Protein AF-A0A495Y9I9-F1 (afdb_monomer_lite)

Radius of gyration: 36.62 Å; chains: 1; bounding box: 73×29×106 Å

Secondary structure (DSSP, 8-state):
--EEEE-TTT-BEEEEEPPPEETTEEEEE---TTEESSPPPPPPTTEEEEEETTEEEEEE--BT-EEEETTT--EEEB--SS--TGGGTEESSPPSSTT-EEETTEEE--HHHHHHHHHHHHHHHHHHHHHHHHHHHTTHHHHHHTT-S-HHHHHHHHHHHHHHHHHH--

pLDDT: mean 95.52, std 3.39, range [60.59, 98.31]

Sequence (170 aa):
MLIHHYDRTTGAYLSSSQPDVDPRNAERWLIPAGATLDAPPARTPTTWPFYRDGVWCLLPDYRGLLCYRTDTGEAVEIATVGLTPEELGLTVEAPPSPRHAWLDGAWRIPPAVLARERRDAAMVEFEQRMARARRTNAGKADAYAAGLLDDAGVYAFKAWSAYQMALVAT

Foldseek 3Di:
DKKWFADPPWQFTDDIDRFDADPVDNVDGDADPRIDPDDADDDDPQWTWGQDPNDIDIAGHQAPQWKAQQAQLDTDGDPDIRDDLVNVNIGSDHQPDNQWHNDPNDTDRDPVSVVVVVVVVLVVVLCVLLVVLCVLLPPVPVCLVVVNDDPVSVVSNVVSVVVNVVSVVD

Structure (mmCIF, N/CA/C/O backbone):
data_AF-A0A495Y9I9-F1
#
_entry.id   AF-A0A495Y9I9-F1
#
loop_
_atom_site.group_PDB
_atom_site.id
_atom_site.type_symbol
_atom_site.label_atom_id
_atom_site.label_alt_id
_atom_site.label_comp_id
_atom_site.label_asym_id
_atom_site.label_entity_id
_atom_site.label_seq_id
_atom_site.pdbx_PDB_ins_code
_atom_site.Cartn_x
_atom_site.Cartn_y
_atom_site.Cartn_z
_atom_site.occupancy
_atom_site.B_iso_or_equiv
_atom_site.auth_seq_id
_atom_site.auth_comp_id
_atom_site.auth_asym_id
_atom_site.auth_atom_id
_atom_site.pdbx_PDB_model_num
ATOM 1 N N . MET A 1 1 ? -13.943 -0.960 43.674 1.00 88.88 1 MET A N 1
ATOM 2 C CA . MET A 1 1 ? -14.932 -1.410 42.673 1.00 88.88 1 MET A CA 1
ATOM 3 C C . MET A 1 1 ? -15.036 -0.343 41.601 1.00 88.88 1 MET A C 1
ATOM 5 O O . MET A 1 1 ? -15.028 0.829 41.961 1.00 88.88 1 MET A O 1
ATOM 9 N N . LEU A 1 2 ? -15.084 -0.733 40.329 1.00 96.38 2 LEU A N 1
ATOM 10 C CA . LEU A 1 2 ? -15.321 0.173 39.205 1.00 96.38 2 LEU A CA 1
ATOM 11 C C . LEU A 1 2 ? -16.636 -0.207 38.527 1.00 96.38 2 LEU A C 1
ATOM 13 O O . LEU A 1 2 ? -17.051 -1.361 38.592 1.00 96.38 2 LEU A O 1
ATOM 17 N N . ILE A 1 3 ? -17.262 0.775 37.892 1.00 97.88 3 ILE A N 1
ATOM 18 C CA . ILE A 1 3 ? -18.286 0.569 36.874 1.00 97.88 3 ILE A CA 1
ATOM 19 C C . ILE A 1 3 ? -17.703 0.957 35.519 1.00 97.88 3 ILE A C 1
ATOM 21 O O . ILE A 1 3 ? -16.889 1.879 35.409 1.00 97.88 3 ILE A O 1
ATOM 25 N N . HIS A 1 4 ? -18.118 0.237 34.490 1.00 98.31 4 HIS A N 1
ATOM 26 C CA . HIS A 1 4 ? -17.620 0.368 33.133 1.00 98.31 4 HIS A CA 1
ATOM 27 C C . HIS A 1 4 ? -18.748 0.876 32.252 1.00 98.31 4 HIS A C 1
ATOM 29 O O . HIS A 1 4 ? -19.744 0.182 32.045 1.00 98.31 4 HIS A O 1
ATOM 35 N N . HIS A 1 5 ? -18.597 2.105 31.774 1.00 98.31 5 HIS A N 1
ATOM 36 C CA . HIS A 1 5 ? -19.592 2.800 30.972 1.00 98.31 5 HIS A CA 1
ATOM 37 C C . HIS A 1 5 ? -19.473 2.388 29.515 1.00 98.31 5 HIS A C 1
ATOM 39 O O . HIS A 1 5 ? -18.372 2.299 28.964 1.00 98.31 5 HIS A O 1
ATOM 45 N N . TYR A 1 6 ? -20.619 2.196 28.882 1.00 98.25 6 TYR A N 1
ATOM 46 C CA . TYR A 1 6 ? -20.739 1.948 27.459 1.00 98.25 6 TYR A CA 1
ATOM 47 C C . TYR A 1 6 ? -21.831 2.823 26.849 1.00 98.25 6 TYR A C 1
ATOM 49 O O . TYR A 1 6 ? -22.803 3.213 27.499 1.00 98.25 6 TYR A O 1
ATOM 57 N N . ASP A 1 7 ? -21.670 3.132 25.570 1.00 97.25 7 ASP A N 1
ATOM 58 C CA . ASP A 1 7 ? -22.699 3.802 24.796 1.00 97.25 7 ASP A CA 1
ATOM 59 C C . ASP A 1 7 ? -23.899 2.865 24.623 1.00 97.25 7 ASP A C 1
ATOM 61 O O . ASP A 1 7 ? -23.771 1.753 24.116 1.00 97.25 7 ASP A O 1
ATOM 65 N N . ARG A 1 8 ? -25.088 3.304 25.041 1.00 95.44 8 ARG A N 1
ATOM 66 C CA . ARG A 1 8 ? -26.289 2.452 25.059 1.00 95.44 8 ARG A CA 1
ATOM 67 C C . ARG A 1 8 ? -26.823 2.099 23.671 1.00 95.44 8 ARG A C 1
ATOM 69 O O . ARG A 1 8 ? -27.635 1.186 23.566 1.00 95.44 8 ARG A O 1
ATOM 76 N N . THR A 1 9 ? -26.416 2.831 22.637 1.00 95.06 9 THR A N 1
ATOM 77 C CA . THR A 1 9 ? -26.892 2.617 21.265 1.00 95.06 9 THR A CA 1
ATOM 78 C C . THR A 1 9 ? -26.002 1.618 20.535 1.00 95.06 9 THR A C 1
ATOM 80 O O . THR A 1 9 ? -26.484 0.731 19.842 1.00 95.06 9 THR A O 1
ATOM 83 N N . THR A 1 10 ? -24.690 1.759 20.692 1.00 94.75 10 THR A N 1
ATOM 84 C CA . THR A 1 10 ? -23.676 0.996 19.955 1.00 94.75 10 THR A CA 1
ATOM 85 C C . THR A 1 10 ? -23.070 -0.142 20.774 1.00 94.75 10 THR A C 1
ATOM 87 O O . THR A 1 10 ? -22.533 -1.093 20.202 1.00 94.75 10 THR A O 1
ATOM 90 N N . GLY A 1 11 ? -23.127 -0.039 22.102 1.00 96.50 11 GLY A N 1
ATOM 91 C CA . GLY A 1 11 ? -22.424 -0.895 23.052 1.00 96.50 11 GLY A CA 1
ATOM 92 C C . GLY A 1 11 ? -20.961 -0.503 23.270 1.00 96.50 11 GLY A C 1
ATOM 93 O O . GLY A 1 11 ? -20.286 -1.156 24.057 1.00 96.50 11 GLY A O 1
ATOM 94 N N . ALA A 1 12 ? -20.427 0.520 22.592 1.00 96.75 12 ALA A N 1
ATOM 95 C CA . ALA A 1 12 ? -19.000 0.843 22.655 1.00 96.75 12 ALA A C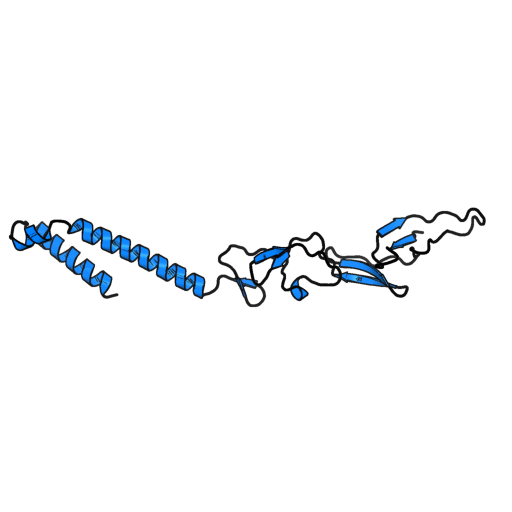A 1
ATOM 96 C C . ALA A 1 12 ? -18.564 1.221 24.076 1.00 96.75 12 ALA A C 1
ATOM 98 O O . ALA A 1 12 ? -19.180 2.087 24.695 1.00 96.75 12 ALA A O 1
ATOM 99 N N . TYR A 1 13 ? -17.475 0.631 24.572 1.00 97.75 13 TYR A N 1
ATOM 100 C CA . TYR A 1 13 ? -16.870 1.061 25.832 1.00 97.75 13 TYR A CA 1
ATOM 101 C C . TYR A 1 13 ? -16.462 2.540 25.765 1.00 97.75 13 TYR A C 1
ATOM 103 O O . TYR A 1 13 ? -15.831 2.967 24.793 1.00 97.75 13 TYR A O 1
ATOM 111 N N . LEU A 1 14 ? -16.794 3.296 26.813 1.00 97.25 14 LEU A N 1
ATOM 112 C CA . LEU A 1 14 ? -16.517 4.726 26.935 1.00 97.25 14 LEU A CA 1
ATOM 113 C C . LEU A 1 14 ? -15.426 4.992 27.973 1.00 97.25 14 LEU A C 1
ATOM 115 O O . LEU A 1 14 ? -14.383 5.564 27.663 1.00 97.25 14 LEU A O 1
ATOM 119 N N . SER A 1 15 ? -15.666 4.587 29.219 1.00 97.19 15 SER A N 1
ATOM 120 C CA . SER A 1 15 ? -14.781 4.884 30.344 1.00 97.19 15 SER A CA 1
ATOM 121 C C . SER A 1 15 ? -15.051 3.964 31.532 1.00 97.19 15 SER A C 1
ATOM 123 O O . SER A 1 15 ? -16.047 3.247 31.581 1.00 97.19 15 SER A O 1
ATOM 125 N N . SER A 1 16 ? -14.149 3.990 32.511 1.00 97.81 16 SER A N 1
ATOM 126 C CA . SER A 1 16 ? -14.344 3.340 33.805 1.00 97.81 16 SER A CA 1
ATOM 127 C C . SER A 1 16 ? -14.293 4.399 34.890 1.00 97.81 16 SER A C 1
ATOM 129 O O . SER A 1 16 ? -13.432 5.278 34.847 1.00 97.81 16 SER A O 1
ATOM 131 N N . SER A 1 17 ? -15.188 4.314 35.867 1.00 97.31 17 SER A N 1
ATOM 132 C CA . SER A 1 17 ? -15.201 5.227 37.008 1.00 97.31 17 SER A CA 1
ATOM 133 C C . SER A 1 17 ? -15.576 4.497 38.289 1.00 97.31 17 SER A C 1
ATOM 135 O O . SER A 1 17 ? -16.085 3.375 38.268 1.00 97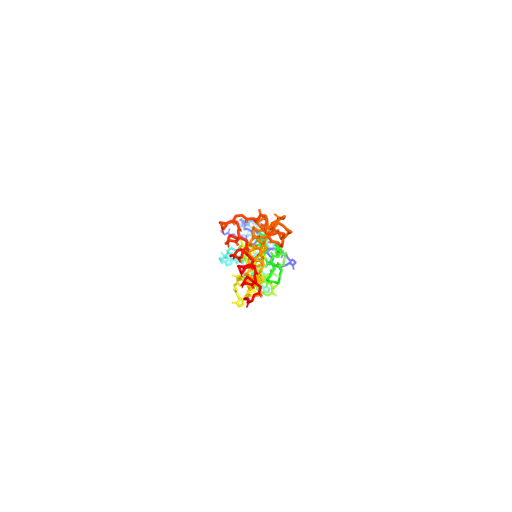.31 17 SER A O 1
ATOM 137 N N . GLN A 1 18 ? -15.325 5.136 39.427 1.00 97.31 18 GLN A N 1
ATOM 138 C CA . GLN A 1 18 ? -15.901 4.682 40.684 1.00 97.31 18 GLN A CA 1
ATOM 139 C C . GLN A 1 18 ? -17.413 4.967 40.664 1.00 97.31 18 GLN A C 1
ATOM 141 O O . GLN A 1 18 ? -17.805 6.022 40.156 1.00 97.31 18 GLN A O 1
ATOM 146 N N . PRO A 1 19 ? -18.268 4.040 41.127 1.00 96.25 19 PRO A N 1
ATOM 147 C CA . PRO A 1 19 ? -19.690 4.320 41.252 1.00 96.25 19 PRO A CA 1
ATOM 148 C C . PRO A 1 19 ? -19.953 5.240 42.442 1.00 96.25 19 PRO A C 1
ATOM 150 O O . PRO A 1 19 ? -19.265 5.163 43.463 1.00 96.25 19 PRO A O 1
ATOM 153 N N . ASP A 1 20 ? -20.992 6.056 42.325 1.00 95.06 20 ASP A N 1
ATOM 154 C CA . ASP A 1 20 ? -21.483 6.859 43.439 1.00 95.06 20 ASP A CA 1
ATOM 155 C C . ASP A 1 20 ? -22.223 5.977 44.454 1.00 95.06 20 ASP A C 1
ATOM 157 O O . ASP A 1 20 ? -22.874 4.987 44.098 1.00 95.06 20 ASP A O 1
ATOM 161 N N . VAL A 1 21 ? -22.135 6.343 45.734 1.00 94.69 21 VAL A N 1
ATOM 162 C CA . VAL A 1 21 ? -22.938 5.724 46.798 1.00 94.69 21 VAL A CA 1
ATOM 163 C C . VAL A 1 21 ? -24.403 6.108 46.600 1.00 94.69 21 VAL A C 1
ATOM 165 O O . VAL A 1 21 ? -24.716 7.245 46.246 1.00 94.69 21 VAL A O 1
ATOM 168 N N . ASP A 1 22 ? -25.321 5.182 46.859 1.00 94.12 22 ASP A N 1
ATOM 169 C CA . ASP A 1 22 ? -26.742 5.497 46.862 1.00 94.12 22 ASP A CA 1
ATOM 170 C C . ASP A 1 22 ? -27.084 6.425 48.046 1.00 94.12 22 ASP A 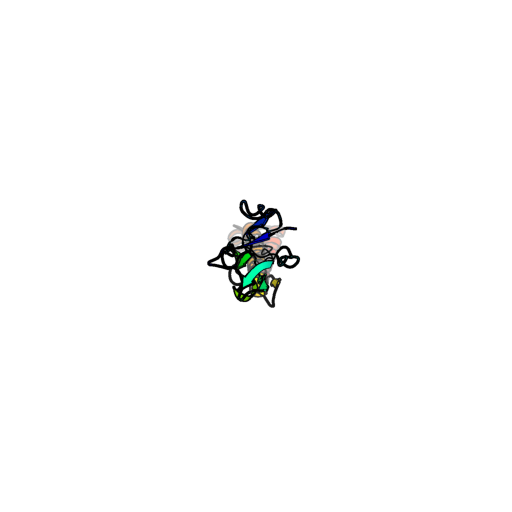C 1
ATOM 172 O O . ASP A 1 22 ? -26.937 6.030 49.207 1.00 94.12 22 ASP A O 1
ATOM 176 N N . PRO A 1 23 ? -27.607 7.641 47.797 1.00 93.81 23 PRO A N 1
ATOM 177 C CA . PRO A 1 23 ? -27.924 8.592 48.861 1.00 93.81 23 PRO A CA 1
ATOM 178 C C . PRO A 1 23 ? -29.013 8.100 49.828 1.00 93.81 23 PRO A C 1
ATOM 180 O O . PRO A 1 23 ? -29.186 8.683 50.895 1.00 93.81 23 PRO A O 1
ATOM 183 N N . ARG A 1 24 ? -29.771 7.053 49.474 1.00 94.94 24 ARG A N 1
ATOM 184 C CA . ARG A 1 24 ? -30.787 6.433 50.341 1.00 94.94 24 ARG A CA 1
ATOM 185 C C . ARG A 1 24 ? -30.297 5.173 51.050 1.00 94.94 24 ARG A C 1
ATOM 187 O O . ARG A 1 24 ? -30.997 4.684 51.934 1.00 94.94 24 ARG A O 1
ATOM 194 N N . ASN A 1 25 ? -29.143 4.631 50.663 1.00 93.62 25 ASN A N 1
ATOM 195 C CA . ASN A 1 25 ? -28.566 3.438 51.269 1.00 93.62 25 ASN A CA 1
ATOM 196 C C . ASN A 1 25 ? -27.039 3.426 51.088 1.00 93.62 25 ASN A C 1
ATOM 198 O O . ASN A 1 25 ? -26.539 3.075 50.023 1.00 93.62 25 ASN A O 1
ATOM 202 N N . ALA A 1 26 ? -26.306 3.740 52.158 1.00 90.38 26 ALA A N 1
ATOM 203 C CA . ALA A 1 26 ? -24.847 3.836 52.133 1.00 90.38 26 ALA A CA 1
ATOM 204 C C . ALA A 1 26 ? -24.118 2.511 51.822 1.00 90.38 26 ALA A C 1
ATOM 206 O O . ALA A 1 26 ? -22.931 2.529 51.510 1.00 90.38 26 ALA A O 1
ATOM 207 N N . GLU A 1 27 ? -24.810 1.370 51.887 1.00 93.12 27 GLU A N 1
ATOM 208 C CA . GLU A 1 27 ? -24.254 0.051 51.561 1.00 93.12 27 GLU A CA 1
ATOM 209 C C . GLU A 1 27 ? -24.444 -0.327 50.081 1.00 93.12 27 GLU A C 1
ATOM 211 O O . GLU A 1 27 ? -23.939 -1.357 49.630 1.00 93.12 27 GLU A O 1
ATOM 216 N N . ARG A 1 28 ? -25.160 0.498 49.300 1.00 92.69 28 ARG A N 1
ATOM 217 C CA . ARG A 1 28 ? -25.443 0.263 47.879 1.00 92.69 28 ARG A CA 1
ATOM 218 C C . ARG A 1 28 ? -24.736 1.282 46.989 1.00 92.69 28 ARG A C 1
ATOM 220 O O . ARG A 1 28 ? -24.593 2.451 47.331 1.00 92.69 28 ARG A O 1
ATOM 227 N N . TRP A 1 29 ? -24.357 0.831 45.797 1.00 94.44 29 TRP A N 1
ATOM 228 C CA . TRP A 1 29 ? -23.728 1.644 44.760 1.00 94.44 29 TRP A CA 1
ATOM 229 C C . TRP A 1 29 ? -24.687 1.862 43.593 1.00 94.44 29 TRP A C 1
ATOM 231 O O . TRP A 1 29 ? -25.429 0.953 43.213 1.00 94.44 29 TRP A O 1
ATOM 241 N N . LEU A 1 30 ? -24.670 3.059 43.016 1.00 95.19 30 LEU A N 1
ATOM 242 C CA . LEU A 1 30 ? -25.463 3.385 41.838 1.00 95.19 30 LEU A CA 1
ATOM 243 C C . LEU A 1 30 ? -24.779 2.845 40.578 1.00 95.19 30 LEU A C 1
ATOM 245 O O . LEU A 1 30 ? -23.613 3.131 40.314 1.00 95.19 30 LEU A O 1
ATOM 249 N N . ILE A 1 31 ? -25.535 2.088 39.782 1.00 95.69 31 ILE A N 1
ATOM 250 C CA . ILE A 1 31 ? -25.103 1.576 38.479 1.00 95.69 31 ILE A CA 1
ATOM 251 C C . ILE A 1 31 ? -26.051 2.158 37.426 1.00 95.69 31 ILE A C 1
ATOM 253 O O . ILE A 1 31 ? -27.220 1.767 37.370 1.00 95.69 31 ILE A O 1
ATOM 257 N N . PRO A 1 32 ? -25.595 3.130 36.620 1.00 94.69 32 PRO A N 1
ATOM 258 C CA . PRO A 1 32 ? -26.392 3.675 35.529 1.00 94.69 32 PRO A CA 1
ATOM 259 C C . PRO A 1 32 ? -26.778 2.605 34.500 1.00 94.69 32 PRO A C 1
ATOM 261 O O . PRO A 1 32 ? -26.053 1.641 34.286 1.00 94.69 32 PRO A O 1
ATOM 264 N N . ALA A 1 33 ? -27.873 2.825 33.767 1.00 92.12 33 ALA A N 1
ATOM 265 C CA . ALA A 1 33 ? -28.361 1.894 32.739 1.00 92.12 33 ALA A CA 1
ATOM 266 C C . ALA A 1 33 ? -27.415 1.694 31.531 1.00 92.12 33 ALA A C 1
ATOM 268 O O . ALA A 1 33 ? -27.690 0.861 30.675 1.00 92.12 33 ALA A O 1
ATOM 269 N N . GLY A 1 34 ? -26.345 2.487 31.424 1.00 96.38 34 GLY A N 1
ATOM 270 C CA . GLY A 1 34 ? -25.273 2.344 30.431 1.00 96.38 34 GLY A CA 1
ATOM 271 C C . GLY A 1 34 ? -23.945 1.947 31.069 1.00 96.38 34 GLY A C 1
ATOM 272 O O . GLY A 1 34 ? -22.895 2.354 30.585 1.00 96.38 34 GLY A O 1
ATOM 273 N N . ALA A 1 35 ? -23.985 1.243 32.199 1.00 97.75 35 ALA A N 1
ATOM 274 C CA . ALA A 1 35 ? -22.799 0.781 32.895 1.00 97.75 35 ALA A CA 1
ATOM 275 C C . ALA A 1 35 ? -22.980 -0.649 33.413 1.00 97.75 35 ALA A C 1
ATOM 277 O O . ALA A 1 35 ? -24.095 -1.093 33.680 1.00 97.75 35 ALA A O 1
ATOM 278 N N . THR A 1 36 ? -21.869 -1.363 33.567 1.00 97.44 36 THR A N 1
ATOM 279 C CA . THR A 1 36 ? -21.822 -2.692 34.191 1.00 97.44 36 THR A CA 1
ATOM 280 C C . THR A 1 36 ? -20.672 -2.776 35.196 1.00 97.44 36 THR A C 1
ATOM 282 O O . THR A 1 36 ? -19.718 -1.999 35.129 1.00 97.44 36 THR A O 1
ATOM 285 N N . LEU A 1 37 ? -20.773 -3.708 36.144 1.00 96.56 37 LEU A N 1
ATOM 286 C CA . LEU A 1 37 ? -19.667 -4.103 37.022 1.00 96.56 37 LEU A CA 1
ATOM 287 C C . LEU A 1 37 ? -18.700 -5.072 36.332 1.00 96.56 37 LEU A C 1
ATOM 289 O O . LEU A 1 37 ? -17.576 -5.242 36.801 1.00 96.56 37 LEU A O 1
ATOM 293 N N . ASP A 1 38 ? -19.124 -5.698 35.233 1.00 96.94 38 ASP A N 1
ATOM 294 C CA . ASP A 1 38 ? -18.276 -6.596 34.460 1.00 96.94 38 ASP A CA 1
ATOM 295 C C . ASP A 1 38 ? -17.137 -5.790 33.841 1.00 96.94 38 ASP A C 1
ATOM 297 O O . ASP A 1 38 ? -17.368 -4.822 33.111 1.00 96.94 38 ASP A O 1
ATOM 301 N N . ALA A 1 39 ? -15.899 -6.183 34.117 1.00 96.88 39 ALA A N 1
ATOM 302 C CA . ALA A 1 39 ? -14.746 -5.528 33.523 1.00 96.88 39 ALA A CA 1
ATOM 303 C C . ALA A 1 39 ? -14.657 -5.851 32.022 1.00 96.88 39 ALA A C 1
ATOM 305 O O . ALA A 1 39 ? -14.815 -7.017 31.643 1.00 96.88 39 ALA A O 1
ATOM 306 N N . PRO A 1 40 ? -14.371 -4.861 31.154 1.00 97.38 40 PRO A N 1
ATOM 307 C CA . PRO A 1 40 ? -14.093 -5.143 29.759 1.00 97.38 40 PRO A CA 1
ATOM 308 C C . PRO A 1 40 ? -12.815 -5.992 29.642 1.00 97.38 40 PRO A C 1
ATOM 310 O O . PRO A 1 40 ? -11.889 -5.840 30.446 1.00 97.38 40 PRO A O 1
ATOM 313 N N . PRO A 1 41 ? -12.725 -6.868 28.630 1.00 96.81 41 PRO A N 1
ATOM 314 C CA . PRO A 1 41 ? -11.528 -7.655 28.374 1.00 96.81 41 PRO A CA 1
ATOM 315 C C . PRO A 1 41 ? -10.337 -6.757 28.017 1.00 96.81 41 PRO A C 1
ATOM 317 O O . PRO A 1 41 ? -10.492 -5.639 27.515 1.00 96.81 41 PRO A O 1
ATOM 320 N N . ALA A 1 42 ? -9.126 -7.273 28.232 1.00 95.88 42 ALA A N 1
ATOM 321 C CA . ALA A 1 42 ? -7.909 -6.608 27.787 1.00 95.88 42 ALA A CA 1
ATOM 322 C C . ALA A 1 42 ? -7.914 -6.463 26.256 1.00 95.88 42 ALA A C 1
ATOM 324 O O . ALA A 1 42 ? -8.105 -7.440 25.535 1.00 95.88 42 ALA A O 1
ATOM 325 N N . ARG A 1 43 ? -7.697 -5.240 25.765 1.00 94.88 43 ARG A N 1
ATOM 326 C CA . ARG A 1 43 ? -7.682 -4.928 24.331 1.00 94.88 43 ARG A CA 1
ATOM 327 C C . ARG A 1 43 ? -6.265 -4.926 23.763 1.00 94.88 43 ARG A C 1
ATOM 329 O O . ARG A 1 43 ? -5.304 -4.603 24.459 1.00 94.88 43 ARG A O 1
ATOM 336 N N . THR A 1 44 ? -6.167 -5.192 22.470 1.00 94.56 44 THR A N 1
ATOM 337 C CA . THR A 1 44 ? -4.997 -4.886 21.635 1.00 94.56 44 THR A CA 1
ATOM 338 C C . THR A 1 44 ? -5.191 -3.538 20.917 1.00 94.56 44 THR A C 1
ATOM 340 O O . THR A 1 44 ? -6.311 -3.017 20.924 1.00 94.56 44 THR A O 1
ATOM 343 N N . PRO A 1 45 ? -4.149 -2.959 20.286 1.00 93.38 45 PRO A N 1
ATOM 344 C CA . PRO A 1 45 ? -4.260 -1.686 19.566 1.00 93.38 45 PRO A CA 1
ATOM 345 C C . PRO A 1 45 ? -5.300 -1.659 18.438 1.00 93.38 45 PRO A C 1
ATOM 347 O O . PRO A 1 45 ? -5.781 -0.584 18.107 1.00 93.38 45 PRO A O 1
ATOM 350 N N . THR A 1 46 ? -5.648 -2.815 17.867 1.00 95.69 46 THR A N 1
ATOM 351 C CA . THR A 1 46 ? -6.577 -2.947 16.732 1.00 95.69 46 THR A CA 1
ATOM 352 C C . THR A 1 46 ? -7.915 -3.567 17.137 1.00 95.69 46 THR A C 1
ATOM 354 O O . THR A 1 46 ? -8.608 -4.183 16.326 1.00 95.69 46 THR A O 1
ATOM 357 N N . THR A 1 47 ? -8.272 -3.467 18.419 1.00 97.00 47 THR A N 1
ATOM 358 C CA . THR A 1 47 ? -9.529 -4.001 18.955 1.00 97.00 47 THR A CA 1
ATOM 359 C C . THR A 1 47 ? -10.156 -3.038 19.946 1.00 97.00 47 THR A C 1
ATOM 361 O O . THR A 1 47 ? -9.446 -2.377 20.709 1.00 97.00 47 THR A O 1
ATOM 364 N N . TRP A 1 48 ? -11.484 -3.032 20.012 1.00 97.25 48 TRP A N 1
ATOM 365 C CA . TRP A 1 48 ? -12.219 -2.242 20.994 1.00 97.25 48 TRP A CA 1
ATOM 366 C C . TRP A 1 48 ? -13.335 -3.049 21.670 1.00 97.25 48 TRP A C 1
ATOM 368 O O . TRP A 1 48 ? -13.964 -3.876 21.004 1.00 97.25 48 TRP A O 1
ATOM 378 N N . PRO A 1 49 ? -13.593 -2.851 22.980 1.00 97.88 49 PRO A N 1
ATOM 379 C CA . PRO A 1 49 ? -14.664 -3.556 23.679 1.00 97.88 49 PRO A CA 1
ATOM 380 C C . PRO A 1 49 ? -16.052 -2.986 23.368 1.00 97.88 49 PRO A C 1
ATOM 382 O O . PRO A 1 49 ? -16.258 -1.769 23.364 1.00 97.88 49 PRO A O 1
ATOM 385 N N . PHE A 1 50 ? -17.017 -3.885 23.193 1.00 97.56 50 PHE A N 1
ATOM 386 C CA . PHE A 1 50 ? -18.439 -3.597 23.028 1.00 97.56 50 PHE A CA 1
ATOM 387 C C . PHE A 1 50 ? -19.261 -4.448 23.991 1.00 97.56 50 PHE A C 1
ATOM 389 O O . PHE A 1 50 ? -19.048 -5.653 24.074 1.00 97.56 50 PHE A O 1
ATOM 396 N N . TYR A 1 51 ? -20.194 -3.835 24.712 1.00 97.75 51 TYR A N 1
ATOM 397 C CA . TYR A 1 51 ? -21.148 -4.529 25.565 1.00 97.75 51 TYR A CA 1
ATOM 398 C C . TYR A 1 51 ? -22.401 -4.847 24.753 1.00 97.75 51 TYR A C 1
ATOM 400 O O . TYR A 1 51 ? -23.101 -3.940 24.298 1.00 97.75 51 TYR A O 1
ATOM 408 N N . ARG A 1 52 ? -22.659 -6.133 24.522 1.00 95.06 52 ARG A N 1
ATOM 409 C CA . ARG A 1 52 ? -23.781 -6.630 23.720 1.00 95.06 52 ARG A CA 1
ATOM 410 C C . ARG A 1 52 ? -24.414 -7.810 24.429 1.00 95.06 52 ARG A C 1
ATOM 412 O O . ARG A 1 52 ? -23.703 -8.657 24.953 1.00 95.06 52 ARG A O 1
ATOM 419 N N . ASP A 1 53 ? -25.741 -7.833 24.478 1.00 94.56 53 ASP A N 1
ATOM 420 C CA . ASP A 1 53 ? -26.511 -8.936 25.066 1.00 94.56 53 ASP A CA 1
ATOM 421 C C . ASP A 1 53 ? -26.057 -9.327 26.488 1.00 94.56 53 ASP A C 1
ATOM 423 O O . ASP A 1 53 ? -26.059 -10.494 26.871 1.00 94.56 53 ASP A O 1
ATOM 427 N N . GLY A 1 54 ? -25.650 -8.329 27.284 1.00 94.81 54 GLY A N 1
ATOM 428 C CA . GLY A 1 54 ? -25.200 -8.519 28.665 1.00 94.81 54 GLY A CA 1
ATOM 429 C C . GLY A 1 54 ? -23.755 -9.004 28.823 1.00 94.81 54 GLY A C 1
ATOM 430 O O . GLY A 1 54 ? -23.355 -9.321 29.940 1.00 94.81 54 GLY A O 1
ATOM 431 N N . VAL A 1 55 ? -22.958 -9.061 27.750 1.00 97.12 55 VAL A N 1
ATOM 432 C CA . VAL A 1 55 ? -21.559 -9.511 27.794 1.00 97.12 55 VAL A CA 1
ATOM 433 C C . VAL A 1 55 ? -20.625 -8.589 27.006 1.00 97.12 55 VAL A C 1
ATOM 435 O O . VAL A 1 55 ? -21.010 -7.965 26.018 1.00 97.12 55 VAL A O 1
ATOM 438 N N . TRP A 1 56 ? -19.362 -8.503 27.430 1.00 98.00 56 TRP A N 1
ATOM 439 C CA . TRP A 1 56 ? -18.328 -7.806 26.665 1.00 98.00 56 TRP A CA 1
ATOM 440 C C . TRP A 1 56 ? -17.788 -8.677 25.527 1.00 98.00 56 TRP A C 1
ATOM 442 O O . TRP A 1 56 ? -17.382 -9.816 25.746 1.00 98.00 56 TRP A O 1
ATOM 452 N N . CYS A 1 57 ? -17.677 -8.102 24.333 1.00 96.75 57 CYS A N 1
ATOM 453 C CA . CYS A 1 57 ? -16.979 -8.680 23.189 1.00 96.75 57 CYS A CA 1
ATOM 454 C C . CYS A 1 57 ? -15.935 -7.699 22.638 1.00 96.75 57 CYS A C 1
ATOM 456 O O . CYS A 1 57 ? -16.172 -6.492 22.594 1.00 96.75 57 CYS A O 1
ATOM 458 N N . LEU A 1 58 ? -14.786 -8.206 22.187 1.00 97.25 58 LEU A N 1
ATOM 459 C CA . LEU A 1 58 ? -13.831 -7.410 21.414 1.00 97.25 58 LEU A CA 1
ATOM 460 C C . LEU A 1 58 ? -14.200 -7.475 19.938 1.00 97.25 58 LEU A C 1
ATOM 462 O O . LEU A 1 58 ? -14.386 -8.562 19.396 1.00 97.25 58 LEU A O 1
ATOM 466 N N . LEU A 1 59 ? -14.262 -6.315 19.295 1.00 96.50 59 LEU A N 1
ATOM 467 C CA . LEU A 1 59 ? -14.400 -6.208 17.847 1.00 96.50 59 LEU A CA 1
ATOM 468 C C . LEU A 1 59 ? -13.124 -5.623 17.239 1.00 96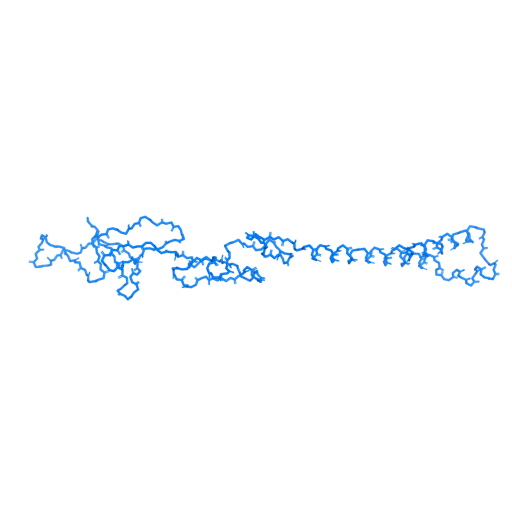.50 59 LEU A C 1
ATOM 470 O O . LEU A 1 59 ? -12.463 -4.825 17.913 1.00 96.50 59 LEU A O 1
ATOM 474 N N . PRO A 1 60 ? -12.795 -5.968 15.979 1.00 97.12 60 PRO A N 1
ATOM 475 C CA . PRO A 1 60 ? -11.799 -5.245 15.199 1.00 97.12 60 PRO A CA 1
ATOM 476 C C . PRO A 1 60 ? -12.074 -3.741 15.229 1.00 97.12 60 PRO A C 1
ATOM 478 O O . PRO A 1 60 ? -13.187 -3.311 14.937 1.00 97.12 60 PRO A O 1
ATOM 481 N N . ASP A 1 61 ? -11.079 -2.938 15.579 1.00 96.31 61 ASP A N 1
ATOM 482 C CA . ASP A 1 61 ? -11.178 -1.482 15.551 1.00 96.31 61 ASP A CA 1
ATOM 483 C C . ASP A 1 61 ? -9.873 -0.904 15.015 1.00 96.31 61 ASP A C 1
ATOM 485 O O . ASP A 1 61 ? -8.861 -0.854 15.710 1.00 96.31 61 ASP A O 1
ATOM 489 N N . TYR A 1 62 ? -9.909 -0.512 13.745 1.00 95.69 62 TYR A N 1
ATOM 490 C CA . TYR A 1 62 ? -8.790 0.093 13.025 1.00 95.69 62 TYR A CA 1
ATOM 491 C C . TYR A 1 62 ? -9.018 1.592 12.798 1.00 95.69 62 TYR A C 1
ATOM 493 O O . TYR A 1 62 ? -8.358 2.209 11.960 1.00 95.69 62 TYR A O 1
ATOM 501 N N . ARG A 1 63 ? -9.973 2.198 13.517 1.00 93.88 63 ARG A N 1
ATOM 502 C CA . ARG A 1 63 ? -10.242 3.629 13.384 1.00 93.88 63 ARG A CA 1
ATOM 503 C C . ARG A 1 63 ? -9.031 4.449 13.803 1.00 93.88 63 ARG A C 1
ATOM 505 O O . ARG A 1 63 ? -8.348 4.127 14.772 1.00 93.88 63 ARG A O 1
ATOM 512 N N . GLY A 1 64 ? -8.773 5.523 13.061 1.00 89.00 64 GLY A N 1
ATOM 513 C CA . GLY A 1 64 ? -7.602 6.378 13.265 1.00 89.00 64 GLY A CA 1
ATOM 514 C C . GLY A 1 64 ? -6.275 5.766 12.799 1.00 89.00 64 GLY A C 1
ATOM 515 O O . GLY A 1 64 ? -5.241 6.414 12.941 1.00 89.00 64 GLY A O 1
ATOM 516 N N . LEU A 1 65 ? -6.279 4.551 12.234 1.00 92.44 65 LEU A N 1
ATOM 517 C CA . LEU A 1 65 ? -5.129 4.011 11.514 1.00 92.44 65 LEU A CA 1
ATOM 518 C C . LEU A 1 65 ? -5.232 4.362 10.032 1.00 92.44 65 LEU A C 1
ATOM 520 O O . LEU A 1 65 ? -6.256 4.129 9.385 1.00 92.44 65 LEU A O 1
ATOM 524 N N . LEU A 1 66 ? -4.131 4.878 9.491 1.00 95.38 66 LEU A N 1
ATOM 525 C CA . LEU A 1 66 ? -3.983 5.079 8.059 1.00 95.38 66 LEU A CA 1
ATOM 526 C C . LEU A 1 66 ? -3.762 3.721 7.386 1.00 95.38 66 LEU A C 1
ATOM 528 O O . LEU A 1 66 ? -2.771 3.042 7.655 1.00 95.38 66 LEU A O 1
ATOM 532 N N . CYS A 1 67 ? -4.694 3.334 6.524 1.00 96.88 67 CYS A N 1
ATOM 533 C CA . CYS A 1 67 ? -4.623 2.130 5.706 1.00 96.88 67 CYS A CA 1
ATOM 534 C C . CYS A 1 67 ? -4.456 2.515 4.231 1.00 96.88 67 CYS A C 1
ATOM 536 O O . CYS A 1 67 ? -4.543 3.686 3.868 1.00 96.88 67 CYS A O 1
ATOM 538 N N . TYR A 1 68 ? -4.232 1.529 3.370 1.00 98.12 68 TYR A N 1
ATOM 539 C CA . TYR A 1 68 ? -4.006 1.721 1.944 1.00 98.12 68 TYR A CA 1
ATOM 540 C C . TYR A 1 68 ? -4.870 0.765 1.144 1.00 98.12 68 TYR A C 1
ATOM 542 O O . TYR A 1 68 ? -4.944 -0.427 1.444 1.00 98.12 68 TYR A O 1
ATOM 550 N N . ARG A 1 69 ? -5.515 1.296 0.112 1.00 97.94 69 ARG A N 1
ATOM 551 C CA . ARG A 1 69 ? -6.265 0.538 -0.884 1.00 97.94 69 ARG A CA 1
ATOM 552 C C . ARG A 1 69 ? -5.339 -0.442 -1.588 1.00 97.94 69 ARG A C 1
ATOM 554 O O . ARG A 1 69 ? -4.318 -0.037 -2.130 1.00 97.94 69 ARG A O 1
ATOM 561 N N . THR A 1 70 ? -5.668 -1.727 -1.581 1.00 97.75 70 THR A N 1
ATOM 562 C CA . THR A 1 70 ? -4.820 -2.747 -2.223 1.00 97.75 70 THR A CA 1
ATOM 563 C C . THR A 1 70 ? -4.853 -2.660 -3.753 1.00 97.75 70 THR A C 1
ATOM 565 O O . THR A 1 70 ? -3.872 -2.983 -4.415 1.00 97.75 70 THR A O 1
ATOM 568 N N . ASP A 1 71 ? -5.937 -2.150 -4.332 1.00 96.44 71 ASP A N 1
ATOM 569 C CA . ASP A 1 71 ? -6.091 -1.963 -5.775 1.00 96.44 71 ASP A CA 1
ATOM 570 C C . ASP A 1 71 ? -5.378 -0.709 -6.312 1.00 96.44 71 ASP A C 1
ATOM 572 O O . ASP A 1 71 ? -4.854 -0.741 -7.427 1.00 96.44 71 ASP A O 1
ATOM 576 N N . THR A 1 72 ? -5.321 0.380 -5.537 1.00 96.06 72 THR A N 1
ATOM 577 C CA . THR A 1 72 ? -4.772 1.671 -6.000 1.00 96.06 72 THR A CA 1
ATOM 578 C C . THR A 1 72 ? -3.544 2.168 -5.238 1.00 96.06 72 THR A C 1
ATOM 580 O O . THR A 1 72 ? -2.803 3.001 -5.757 1.00 96.06 72 THR A O 1
ATOM 583 N N . GLY A 1 73 ? -3.316 1.700 -4.010 1.00 96.50 73 GLY A N 1
ATOM 584 C CA . GLY A 1 73 ? -2.326 2.255 -3.083 1.00 96.50 73 GLY A CA 1
ATOM 585 C C . GLY A 1 73 ? -2.747 3.571 -2.417 1.00 96.50 73 GLY A C 1
ATOM 586 O O . GLY A 1 73 ? -1.946 4.164 -1.696 1.00 96.50 73 GLY A O 1
ATOM 587 N N . GLU A 1 74 ? -3.976 4.045 -2.643 1.00 97.12 74 GLU A N 1
ATOM 588 C CA . GLU A 1 74 ? -4.491 5.275 -2.036 1.00 97.12 74 GLU A CA 1
ATOM 589 C C . GLU A 1 74 ? -4.650 5.127 -0.520 1.00 97.12 74 GLU A C 1
ATOM 591 O O . GLU A 1 74 ? -5.153 4.113 -0.031 1.00 97.12 74 GLU A O 1
ATOM 596 N N . ALA A 1 75 ? -4.240 6.156 0.221 1.00 97.12 75 ALA A N 1
ATOM 597 C CA . ALA A 1 75 ? -4.353 6.182 1.670 1.00 97.12 75 ALA A CA 1
ATOM 598 C C . ALA A 1 75 ? -5.807 6.449 2.100 1.00 97.12 75 ALA A C 1
ATOM 600 O O . ALA A 1 75 ? -6.438 7.394 1.628 1.00 97.12 75 ALA A O 1
ATOM 601 N N . VAL A 1 76 ? -6.338 5.627 3.002 1.00 96.81 76 VAL A N 1
ATOM 602 C CA . VAL A 1 76 ? -7.722 5.682 3.484 1.00 96.81 76 VAL A CA 1
ATOM 603 C C . VAL A 1 76 ? -7.759 5.390 4.980 1.00 96.81 76 VAL A C 1
ATOM 605 O O . VAL A 1 76 ? -7.119 4.457 5.460 1.00 96.81 76 VAL A O 1
ATOM 608 N N . GLU A 1 77 ? -8.553 6.160 5.718 1.00 94.88 77 GLU A N 1
ATOM 609 C CA . GLU A 1 77 ? -8.862 5.871 7.118 1.00 94.88 77 GLU A CA 1
ATOM 610 C C . GLU A 1 77 ? -10.117 5.001 7.231 1.00 94.88 77 GLU A C 1
ATOM 612 O O . GLU A 1 77 ? -11.128 5.231 6.561 1.00 94.88 77 GLU A O 1
ATOM 617 N N . ILE A 1 78 ? -10.071 4.004 8.113 1.00 91.69 78 ILE A N 1
ATOM 618 C CA . ILE A 1 78 ? -11.240 3.182 8.428 1.00 91.69 78 ILE A CA 1
ATOM 619 C C . ILE A 1 78 ? -12.115 3.948 9.424 1.00 91.69 78 ILE A C 1
ATOM 621 O O . ILE A 1 78 ? -11.666 4.310 10.506 1.00 91.69 78 ILE A O 1
ATOM 625 N N . ALA A 1 79 ? -13.382 4.175 9.079 1.00 88.94 79 ALA A N 1
ATOM 626 C CA . ALA A 1 79 ? -14.359 4.797 9.981 1.00 88.94 79 ALA A CA 1
ATOM 627 C C . ALA A 1 79 ? -15.274 3.771 10.676 1.00 88.94 79 ALA A C 1
ATOM 629 O O . ALA A 1 79 ? -15.955 4.092 11.653 1.00 88.94 79 ALA A O 1
ATOM 630 N N . THR A 1 80 ? -15.298 2.535 10.178 1.00 89.25 80 THR A N 1
ATOM 631 C CA . THR A 1 80 ? -16.227 1.487 10.608 1.00 89.25 80 THR A CA 1
ATOM 632 C C . THR A 1 80 ? -15.551 0.518 11.566 1.00 89.25 80 THR A C 1
ATOM 634 O O . THR A 1 80 ? -14.450 0.041 11.315 1.00 89.25 80 THR A O 1
ATOM 637 N N . VAL A 1 81 ? -16.234 0.202 12.662 1.00 92.69 81 VAL A N 1
ATOM 638 C CA . VAL A 1 81 ? -15.799 -0.823 13.616 1.00 92.69 81 VAL A CA 1
ATOM 639 C C . VAL A 1 81 ? -16.312 -2.192 13.187 1.00 92.69 81 VAL A C 1
ATOM 641 O O . VAL A 1 81 ? -17.386 -2.303 12.600 1.00 92.69 81 VAL A O 1
ATOM 644 N N . GLY A 1 82 ? -15.586 -3.240 13.552 1.00 93.50 82 GLY A N 1
ATOM 645 C CA . GLY A 1 82 ? -15.989 -4.628 13.365 1.00 93.50 82 GLY A CA 1
ATOM 646 C C . GLY A 1 82 ? -15.513 -5.240 12.056 1.00 93.50 82 GLY A C 1
ATOM 647 O O . GLY A 1 82 ? -15.724 -6.430 11.869 1.00 93.50 82 GLY A O 1
ATOM 648 N N . LEU A 1 83 ? -14.860 -4.454 11.199 1.00 94.38 83 LEU A N 1
ATOM 649 C CA . LEU A 1 83 ? -14.249 -4.909 9.956 1.00 94.38 83 LEU A CA 1
ATOM 650 C C . LEU A 1 83 ? -12.737 -4.723 10.036 1.00 94.38 83 LEU A C 1
ATOM 652 O O . LEU A 1 83 ? -12.238 -3.708 10.532 1.00 94.38 83 LEU A O 1
ATOM 656 N N . THR A 1 84 ? -12.016 -5.718 9.548 1.00 95.31 84 THR A N 1
ATOM 657 C CA . THR A 1 84 ? -10.571 -5.664 9.352 1.00 95.31 84 THR A CA 1
ATOM 658 C C . THR A 1 84 ? -10.229 -4.909 8.060 1.00 95.31 84 THR A C 1
ATOM 660 O O . THR A 1 84 ? -11.073 -4.791 7.166 1.00 95.31 84 THR A O 1
ATOM 663 N N . PRO A 1 85 ? -8.990 -4.404 7.913 1.00 96.25 85 PRO A N 1
ATOM 664 C CA . PRO A 1 85 ? -8.532 -3.817 6.659 1.00 96.25 85 PRO A CA 1
ATOM 665 C C . PRO A 1 85 ? -8.713 -4.773 5.476 1.00 96.25 85 PRO A C 1
ATOM 667 O O . PRO A 1 85 ? -9.208 -4.358 4.434 1.00 96.25 85 PRO A O 1
ATOM 670 N N . GLU A 1 86 ? -8.400 -6.057 5.657 1.00 95.44 86 GLU A N 1
ATOM 671 C CA . GLU A 1 86 ? -8.501 -7.073 4.606 1.00 95.44 86 GLU A CA 1
ATOM 672 C C . GLU A 1 86 ? -9.935 -7.220 4.076 1.00 95.44 86 GLU A C 1
ATOM 674 O O . GLU A 1 86 ? -10.148 -7.181 2.864 1.00 95.44 86 GLU A O 1
ATOM 679 N N . GLU A 1 87 ? -10.934 -7.271 4.964 1.00 95.50 87 GLU A N 1
ATOM 680 C CA . GLU A 1 87 ? -12.358 -7.314 4.584 1.00 95.50 87 GLU A CA 1
ATOM 681 C C . GLU A 1 87 ? -12.811 -6.074 3.794 1.00 95.50 87 GLU A C 1
ATOM 683 O O . GLU A 1 87 ? -13.801 -6.125 3.064 1.00 95.50 87 GLU A O 1
ATOM 688 N N . LEU A 1 88 ? -12.082 -4.961 3.912 1.00 95.31 88 LEU A N 1
ATOM 689 C CA . LEU A 1 88 ? -12.328 -3.709 3.194 1.00 95.31 88 LEU A CA 1
ATOM 690 C C . LEU A 1 88 ? -11.461 -3.543 1.931 1.00 95.31 88 LEU A C 1
ATOM 692 O O . LEU A 1 88 ? -11.500 -2.479 1.301 1.00 95.31 88 LEU A O 1
ATOM 696 N N . GLY A 1 89 ? -10.670 -4.557 1.559 1.00 96.12 89 GLY A N 1
ATOM 697 C CA . GLY A 1 89 ? -9.701 -4.469 0.462 1.00 96.12 89 GLY A CA 1
ATOM 698 C C . GLY A 1 89 ? -8.540 -3.517 0.767 1.00 96.12 89 GLY A C 1
ATOM 699 O O . GLY A 1 89 ? -8.000 -2.871 -0.138 1.00 96.12 89 GLY A O 1
ATOM 700 N N . LEU A 1 90 ? -8.181 -3.388 2.042 1.00 97.19 90 LEU A N 1
ATOM 701 C CA . LEU A 1 90 ? -7.154 -2.494 2.560 1.00 97.19 90 LEU A CA 1
ATOM 702 C C . LEU A 1 90 ? -6.002 -3.274 3.203 1.00 97.19 90 LEU A C 1
ATOM 704 O O . LEU A 1 90 ? -6.151 -4.408 3.651 1.00 97.19 90 LEU A O 1
ATOM 708 N N . THR A 1 91 ? -4.858 -2.611 3.322 1.00 97.44 91 THR A N 1
ATOM 709 C CA . THR A 1 91 ? -3.712 -3.056 4.119 1.00 97.44 91 THR A CA 1
ATOM 710 C C . THR A 1 91 ? -3.213 -1.917 5.006 1.00 97.44 91 THR A C 1
ATOM 712 O O . THR A 1 91 ? -3.365 -0.747 4.666 1.00 97.44 91 THR A O 1
ATOM 715 N N . VAL A 1 92 ? -2.610 -2.238 6.150 1.00 95.88 92 VAL A N 1
ATOM 716 C CA . VAL A 1 92 ? -1.901 -1.247 6.986 1.00 95.88 92 VAL A CA 1
ATOM 717 C C . VAL A 1 92 ? -0.492 -0.949 6.458 1.00 95.88 92 VAL A C 1
ATOM 719 O O . VAL A 1 92 ? 0.176 -0.035 6.936 1.00 95.88 92 VAL A O 1
ATOM 722 N N . GLU A 1 93 ? -0.027 -1.712 5.468 1.00 97.25 93 GLU A N 1
ATOM 723 C CA . GLU A 1 93 ? 1.279 -1.531 4.845 1.00 97.25 93 GLU A CA 1
ATOM 724 C C . GLU A 1 93 ? 1.205 -0.483 3.735 1.00 97.25 93 GLU A C 1
ATOM 726 O O . GLU A 1 93 ? 0.456 -0.635 2.771 1.00 97.25 93 GLU A O 1
ATOM 731 N N . ALA A 1 94 ? 2.021 0.564 3.832 1.00 97.06 94 ALA A N 1
ATOM 732 C CA . ALA A 1 94 ? 2.122 1.564 2.776 1.00 97.06 94 ALA A CA 1
ATOM 733 C C . ALA A 1 94 ? 2.789 0.983 1.517 1.00 97.06 94 ALA A C 1
ATOM 735 O O . ALA A 1 94 ? 3.781 0.254 1.644 1.00 97.06 94 ALA A O 1
ATOM 736 N N . PRO A 1 95 ? 2.329 1.342 0.303 1.00 97.44 95 PRO A N 1
ATOM 737 C CA . PRO A 1 95 ? 3.053 1.002 -0.912 1.00 97.44 95 PRO A CA 1
ATOM 738 C C . PRO A 1 95 ? 4.448 1.653 -0.877 1.00 97.44 95 PRO A C 1
ATOM 740 O O . PRO A 1 95 ? 4.549 2.869 -0.701 1.00 97.44 95 PRO A O 1
ATOM 743 N N . PRO A 1 96 ? 5.542 0.896 -1.090 1.00 97.56 96 PRO A N 1
ATOM 744 C CA . PRO A 1 96 ? 6.894 1.454 -1.009 1.00 97.56 96 PRO A CA 1
ATOM 745 C C . PRO A 1 96 ? 7.177 2.529 -2.066 1.00 97.56 96 PRO A C 1
ATOM 747 O O . PRO A 1 96 ? 8.038 3.386 -1.878 1.00 97.56 96 PRO A O 1
ATOM 750 N N . SER A 1 97 ? 6.494 2.462 -3.213 1.00 96.31 97 SER A N 1
ATOM 751 C CA . SER A 1 97 ? 6.548 3.477 -4.268 1.00 96.31 97 SER A CA 1
ATOM 752 C C . SER A 1 97 ? 5.389 3.307 -5.261 1.00 96.31 97 SER A C 1
ATOM 754 O O . SER A 1 97 ? 4.817 2.217 -5.322 1.00 96.31 97 SER A O 1
ATOM 756 N N . PRO A 1 98 ? 5.122 4.297 -6.138 1.00 94.56 98 PRO A N 1
ATOM 757 C CA . PRO A 1 98 ? 4.115 4.186 -7.205 1.00 94.56 98 PRO A CA 1
ATOM 758 C C . PRO A 1 98 ? 4.359 3.056 -8.219 1.00 94.56 98 PRO A C 1
ATOM 760 O O . PRO A 1 98 ? 3.527 2.801 -9.082 1.00 94.56 98 PRO A O 1
ATOM 763 N N . ARG A 1 99 ? 5.524 2.397 -8.163 1.00 96.00 99 ARG A N 1
ATOM 764 C CA . ARG A 1 99 ? 5.856 1.241 -9.008 1.00 96.00 99 ARG A CA 1
ATOM 765 C C . ARG A 1 99 ? 5.278 -0.067 -8.472 1.00 96.00 99 ARG A C 1
ATOM 767 O O . ARG A 1 99 ? 5.350 -1.071 -9.176 1.00 96.00 99 ARG A O 1
ATOM 774 N N . HIS A 1 100 ? 4.795 -0.079 -7.233 1.00 98.06 100 HIS A N 1
ATOM 775 C CA . HIS A 1 100 ? 4.283 -1.275 -6.582 1.00 98.06 100 HIS A CA 1
ATOM 776 C C . HIS A 1 100 ? 2.778 -1.406 -6.798 1.00 98.06 100 HIS A C 1
ATOM 778 O O . HIS A 1 100 ? 2.049 -0.421 -6.778 1.00 98.06 100 HIS A O 1
ATOM 784 N N . ALA A 1 101 ? 2.331 -2.645 -6.962 1.00 97.56 101 ALA A N 1
ATOM 785 C CA . ALA A 1 101 ? 0.935 -3.042 -6.882 1.00 97.56 101 ALA A CA 1
ATOM 786 C C . ALA A 1 101 ? 0.798 -4.148 -5.829 1.00 97.56 101 ALA A C 1
ATOM 788 O O . ALA A 1 101 ? 1.772 -4.855 -5.546 1.00 97.56 101 ALA A O 1
ATOM 789 N N . TRP A 1 102 ? -0.387 -4.294 -5.238 1.00 97.75 102 TRP A N 1
ATOM 790 C CA . TRP A 1 102 ? -0.656 -5.377 -4.298 1.00 97.75 102 TRP A CA 1
ATOM 791 C C . TRP A 1 102 ? -0.832 -6.681 -5.076 1.00 97.75 102 TRP A C 1
ATOM 793 O O . TRP A 1 102 ? -1.766 -6.824 -5.862 1.00 97.75 102 TRP A O 1
ATOM 803 N N . LEU A 1 103 ? 0.098 -7.617 -4.900 1.00 96.50 103 LEU A N 1
ATOM 804 C CA . LEU A 1 103 ? 0.131 -8.898 -5.600 1.00 96.50 103 LEU A CA 1
ATOM 805 C C . LEU A 1 103 ? 0.387 -10.004 -4.578 1.00 96.50 103 LEU A C 1
ATOM 807 O O . LEU A 1 103 ? 1.385 -9.964 -3.856 1.00 96.50 103 LEU A O 1
ATOM 811 N N . ASP A 1 104 ? -0.510 -10.988 -4.528 1.00 94.75 104 ASP A N 1
ATOM 812 C CA . ASP A 1 104 ? -0.408 -12.156 -3.643 1.00 94.75 104 ASP A CA 1
ATOM 813 C C . ASP A 1 104 ? -0.185 -11.782 -2.163 1.00 94.75 104 ASP A C 1
ATOM 815 O O . ASP A 1 104 ? 0.651 -12.368 -1.475 1.00 94.75 104 ASP A O 1
ATOM 819 N N . GLY A 1 105 ? -0.910 -10.765 -1.682 1.00 95.44 105 GLY A N 1
ATOM 820 C CA . GLY A 1 105 ? -0.853 -10.329 -0.284 1.00 95.44 105 GLY A CA 1
ATOM 821 C C . GLY A 1 105 ? 0.360 -9.469 0.081 1.00 95.44 105 GLY A C 1
ATOM 822 O O . GLY A 1 105 ? 0.645 -9.323 1.265 1.00 95.44 105 GLY A O 1
ATOM 823 N N . ALA A 1 106 ? 1.092 -8.921 -0.896 1.00 97.44 106 ALA A N 1
ATOM 824 C CA . ALA A 1 106 ? 2.206 -8.012 -0.633 1.00 97.44 106 ALA A CA 1
ATOM 825 C C . ALA A 1 106 ? 2.405 -6.977 -1.748 1.00 97.44 106 ALA A C 1
ATOM 827 O O . ALA A 1 106 ? 2.119 -7.222 -2.921 1.00 97.44 106 ALA A O 1
ATOM 828 N N . TRP A 1 107 ? 2.995 -5.832 -1.409 1.00 98.00 107 TRP A N 1
ATOM 829 C CA . TRP A 1 107 ? 3.435 -4.851 -2.400 1.00 98.00 107 TRP A CA 1
ATOM 830 C C . TRP A 1 107 ? 4.602 -5.393 -3.233 1.00 98.00 107 TRP A C 1
ATOM 832 O O . TRP A 1 107 ? 5.683 -5.666 -2.713 1.00 98.00 107 TRP A O 1
ATOM 842 N N . ARG A 1 108 ? 4.418 -5.507 -4.551 1.00 98.31 108 ARG A N 1
ATOM 843 C CA . ARG A 1 108 ? 5.456 -5.957 -5.494 1.00 98.31 108 ARG A CA 1
ATOM 844 C C . ARG A 1 108 ? 5.451 -5.102 -6.752 1.00 98.31 108 ARG A C 1
ATOM 846 O O . ARG A 1 108 ? 4.409 -4.612 -7.171 1.00 98.31 108 ARG A O 1
ATOM 853 N N . ILE A 1 109 ? 6.611 -4.944 -7.388 1.00 97.94 109 ILE A N 1
ATOM 854 C CA . ILE A 1 109 ? 6.690 -4.286 -8.698 1.00 97.94 109 ILE A CA 1
ATOM 855 C C . ILE A 1 109 ? 6.188 -5.269 -9.766 1.00 97.94 109 ILE A C 1
ATOM 857 O O . ILE A 1 109 ? 6.797 -6.333 -9.925 1.00 97.94 109 ILE A O 1
ATOM 861 N N . PRO A 1 110 ? 5.126 -4.945 -10.528 1.00 97.25 110 PRO A N 1
ATOM 862 C CA . PRO A 1 110 ? 4.624 -5.841 -11.560 1.00 97.25 110 PRO A CA 1
ATOM 863 C C . PRO A 1 110 ? 5.680 -6.114 -12.647 1.00 97.25 110 PRO A C 1
ATOM 865 O O . PRO A 1 110 ? 6.352 -5.177 -13.096 1.00 97.25 110 PRO A O 1
ATOM 868 N N . PRO A 1 111 ? 5.787 -7.351 -13.173 1.00 96.62 111 PRO A N 1
ATOM 869 C CA . PRO A 1 111 ? 6.723 -7.675 -14.253 1.00 96.62 111 PRO A CA 1
ATOM 870 C C . PRO A 1 111 ? 6.566 -6.783 -15.492 1.00 96.62 111 PRO A C 1
ATOM 872 O O . PRO A 1 111 ? 7.553 -6.446 -16.144 1.00 96.62 111 PRO A O 1
ATOM 875 N N . ALA A 1 112 ? 5.337 -6.349 -15.791 1.00 96.31 112 ALA A N 1
ATOM 876 C CA . ALA A 1 112 ? 5.046 -5.439 -16.896 1.00 96.31 112 ALA A CA 1
ATOM 877 C C . ALA A 1 112 ? 5.699 -4.055 -16.721 1.00 96.31 112 ALA A C 1
ATOM 879 O O . ALA A 1 112 ? 6.184 -3.487 -17.701 1.00 96.31 112 ALA A O 1
ATOM 880 N N . VAL A 1 113 ? 5.766 -3.538 -15.486 1.00 97.06 113 VAL A N 1
ATOM 881 C CA . VAL A 1 113 ? 6.448 -2.272 -15.168 1.00 97.06 113 VAL A CA 1
ATOM 882 C C . VAL A 1 113 ? 7.946 -2.422 -15.419 1.00 97.06 113 VAL A C 1
ATOM 884 O O . VAL A 1 113 ? 8.517 -1.632 -16.165 1.00 97.06 113 VAL A O 1
ATOM 887 N N . LEU A 1 114 ? 8.563 -3.494 -14.908 1.00 97.31 114 LEU A N 1
ATOM 888 C CA . LEU A 1 114 ? 9.987 -3.776 -15.135 1.00 97.31 114 LEU A CA 1
ATOM 889 C C . LEU A 1 114 ? 10.314 -3.957 -16.624 1.00 97.31 114 LEU A C 1
ATOM 891 O O . LEU A 1 114 ? 11.318 -3.443 -17.114 1.00 97.31 114 LEU A O 1
ATOM 895 N N . ALA A 1 115 ? 9.477 -4.689 -17.363 1.00 97.12 115 ALA A N 1
ATOM 896 C CA . ALA A 1 115 ? 9.662 -4.904 -18.795 1.00 97.12 115 ALA A CA 1
ATOM 897 C C . ALA A 1 115 ? 9.540 -3.598 -19.589 1.00 97.12 115 ALA A C 1
ATOM 899 O O . ALA A 1 115 ? 10.305 -3.376 -20.527 1.00 97.12 115 ALA A O 1
ATOM 900 N N . ARG A 1 116 ? 8.597 -2.725 -19.216 1.00 97.19 116 ARG A N 1
ATOM 901 C CA . ARG A 1 116 ? 8.461 -1.397 -19.815 1.00 97.19 116 ARG A CA 1
ATOM 902 C C . ARG A 1 116 ? 9.696 -0.543 -19.551 1.00 97.19 116 ARG A C 1
ATOM 904 O O . ARG A 1 116 ? 10.272 -0.046 -20.504 1.00 97.19 116 ARG A O 1
ATOM 911 N N . GLU A 1 117 ? 10.139 -0.434 -18.304 1.00 96.88 117 GLU A N 1
ATOM 912 C CA . GLU A 1 117 ? 11.323 0.361 -17.954 1.00 96.88 117 GLU A CA 1
ATOM 913 C C . GLU A 1 117 ? 12.581 -0.122 -18.679 1.00 96.88 117 GLU A C 1
ATOM 915 O O . GLU A 1 117 ? 13.372 0.692 -19.145 1.00 96.88 117 GLU A O 1
ATOM 920 N N . ARG A 1 118 ? 12.751 -1.443 -18.836 1.00 97.50 118 ARG A N 1
ATOM 921 C CA . ARG A 1 118 ? 13.847 -2.016 -19.632 1.00 97.50 118 ARG A CA 1
ATOM 922 C C . ARG A 1 118 ? 13.766 -1.605 -21.100 1.00 97.50 118 ARG A C 1
ATOM 924 O O . ARG A 1 118 ? 14.789 -1.248 -21.675 1.00 97.50 118 ARG A O 1
ATOM 931 N N . ARG A 1 119 ? 12.574 -1.652 -21.705 1.00 97.31 119 ARG A N 1
ATOM 932 C CA . ARG A 1 119 ? 12.363 -1.211 -23.095 1.00 97.31 119 ARG A CA 1
ATOM 933 C C . ARG A 1 119 ? 12.622 0.283 -23.255 1.00 97.31 119 ARG A C 1
ATOM 935 O O . ARG A 1 119 ? 13.318 0.671 -24.184 1.00 97.31 119 ARG A O 1
ATOM 942 N N . ASP A 1 120 ? 12.105 1.095 -22.340 1.00 97.56 120 ASP A N 1
ATOM 943 C CA . ASP A 1 120 ? 12.267 2.547 -22.364 1.00 97.56 120 ASP A CA 1
ATOM 944 C C . ASP A 1 120 ? 13.755 2.918 -22.196 1.00 97.56 120 ASP A C 1
ATOM 946 O O . ASP A 1 120 ? 14.284 3.722 -22.961 1.00 97.56 120 ASP A O 1
ATOM 950 N N . ALA A 1 121 ? 14.473 2.260 -21.279 1.00 97.25 121 ALA A N 1
ATOM 951 C CA . ALA A 1 121 ? 15.915 2.441 -21.104 1.00 97.25 121 ALA A CA 1
ATOM 952 C C . ALA A 1 121 ? 16.720 2.015 -22.344 1.00 97.25 121 ALA A C 1
ATOM 954 O O . ALA A 1 121 ? 17.621 2.739 -22.767 1.00 97.25 121 ALA A O 1
ATOM 955 N N . ALA A 1 122 ? 16.377 0.876 -22.956 1.00 96.19 122 ALA A N 1
ATOM 956 C CA . ALA A 1 122 ? 17.021 0.409 -24.182 1.00 96.19 122 ALA A CA 1
ATOM 957 C C . ALA A 1 122 ? 16.794 1.377 -25.355 1.00 96.19 122 ALA A C 1
ATOM 959 O O . ALA A 1 122 ? 17.721 1.640 -26.119 1.00 96.19 122 ALA A O 1
ATOM 960 N N . MET A 1 123 ? 15.593 1.956 -25.468 1.00 96.31 123 MET A N 1
ATOM 961 C CA . MET A 1 123 ? 15.286 2.967 -26.482 1.00 96.31 123 MET A CA 1
ATOM 962 C C . MET A 1 123 ? 16.130 4.228 -26.284 1.00 96.31 123 MET A C 1
ATOM 964 O O . MET A 1 123 ? 16.738 4.715 -27.233 1.00 96.31 123 MET A O 1
ATOM 968 N N . VAL A 1 124 ? 16.235 4.717 -25.046 1.00 97.75 124 VAL A N 1
ATOM 969 C CA . VAL A 1 124 ? 17.070 5.881 -24.719 1.00 97.75 124 VAL A CA 1
ATOM 970 C C . VAL A 1 124 ? 18.539 5.619 -25.057 1.00 97.75 124 VAL A C 1
ATOM 972 O O . VAL A 1 124 ? 19.192 6.471 -25.663 1.00 97.75 124 VAL A O 1
ATOM 975 N N . GLU A 1 125 ? 19.076 4.446 -24.711 1.00 96.94 125 GLU A N 1
ATOM 976 C CA . GLU A 1 125 ? 20.454 4.083 -25.062 1.00 96.94 125 GLU A CA 1
ATOM 977 C C . GLU A 1 125 ? 20.647 4.028 -26.586 1.00 96.94 125 GLU A C 1
ATOM 979 O O . GLU A 1 125 ? 21.610 4.594 -27.118 1.00 96.94 125 GLU A O 1
ATOM 984 N N . PHE A 1 126 ? 19.722 3.381 -27.298 1.00 96.38 126 PHE A N 1
ATOM 985 C CA . PHE A 1 126 ? 19.740 3.304 -28.754 1.00 96.38 126 PHE A CA 1
ATOM 986 C C . PHE A 1 126 ? 19.747 4.702 -29.389 1.00 96.38 126 PHE A C 1
ATOM 988 O O . PHE A 1 126 ? 20.612 5.000 -30.218 1.00 96.38 126 PHE A O 1
ATOM 995 N N . GLU A 1 127 ? 18.847 5.590 -28.962 1.00 96.94 127 GLU A N 1
ATOM 996 C CA . GLU A 1 127 ? 18.757 6.966 -29.454 1.00 96.94 127 GLU A CA 1
ATOM 997 C C . GLU A 1 127 ? 20.050 7.746 -29.207 1.00 96.94 127 GLU A C 1
ATOM 999 O O . GLU A 1 127 ? 20.553 8.411 -30.117 1.00 96.94 127 GLU A O 1
ATOM 1004 N N . GLN A 1 128 ? 20.645 7.622 -28.017 1.00 97.88 128 GLN A N 1
ATOM 1005 C CA . GLN A 1 128 ? 21.922 8.261 -27.693 1.00 97.88 128 GLN A CA 1
ATOM 1006 C C . GLN A 1 128 ? 23.054 7.773 -28.607 1.00 97.88 128 GLN A C 1
ATOM 1008 O O . GLN A 1 128 ? 23.815 8.581 -29.158 1.00 97.88 128 GLN A O 1
ATOM 1013 N N . ARG A 1 129 ? 23.166 6.454 -28.808 1.00 97.31 129 ARG A N 1
ATOM 1014 C CA . ARG A 1 129 ? 24.194 5.839 -29.664 1.00 97.31 129 ARG A CA 1
ATOM 1015 C C . ARG A 1 129 ? 24.007 6.236 -31.129 1.00 97.31 129 ARG A C 1
ATOM 1017 O O . ARG A 1 129 ? 24.985 6.596 -31.792 1.00 97.31 129 ARG A O 1
ATOM 1024 N N . MET A 1 130 ? 22.764 6.250 -31.607 1.00 97.06 130 MET A N 1
ATOM 1025 C CA . MET A 1 130 ? 22.407 6.663 -32.963 1.00 97.06 130 MET A CA 1
ATOM 1026 C C . MET A 1 130 ? 22.682 8.153 -33.196 1.00 97.06 130 MET A C 1
ATOM 1028 O O . MET A 1 130 ? 23.287 8.524 -34.205 1.00 97.06 130 MET A O 1
ATOM 1032 N N . ALA A 1 131 ? 22.298 9.018 -32.255 1.00 97.38 131 ALA A N 1
ATOM 1033 C CA . ALA A 1 131 ? 22.527 10.458 -32.330 1.00 97.38 131 ALA A CA 1
ATOM 1034 C C . ALA A 1 131 ? 24.022 10.796 -32.353 1.00 97.38 131 ALA A C 1
ATOM 1036 O O . ALA A 1 131 ? 24.451 11.642 -33.142 1.00 97.38 131 ALA A O 1
ATOM 1037 N N . ARG A 1 132 ? 24.834 10.109 -31.538 1.00 96.62 132 ARG A N 1
ATOM 1038 C CA . ARG A 1 132 ? 26.296 10.249 -31.562 1.00 96.62 132 ARG A CA 1
ATOM 1039 C C . ARG A 1 132 ? 26.861 9.886 -32.931 1.00 96.62 132 ARG A C 1
ATOM 1041 O O . ARG A 1 132 ? 27.588 10.688 -33.510 1.00 96.62 132 ARG A O 1
ATOM 1048 N N . ALA A 1 133 ? 26.489 8.725 -33.465 1.00 95.31 133 ALA A N 1
ATOM 1049 C CA . ALA A 1 133 ? 26.975 8.276 -34.764 1.00 95.31 133 ALA A CA 1
ATOM 1050 C C . ALA A 1 133 ? 26.562 9.231 -35.900 1.00 95.31 133 ALA A C 1
ATOM 1052 O O . ALA A 1 133 ? 27.395 9.614 -36.723 1.00 95.31 133 ALA A O 1
ATOM 1053 N N . ARG A 1 134 ? 25.304 9.703 -35.895 1.00 95.19 134 ARG A N 1
ATOM 1054 C CA . ARG A 1 134 ? 24.806 10.707 -36.854 1.00 95.19 134 ARG A CA 1
ATOM 1055 C C . ARG A 1 134 ? 25.596 12.007 -36.768 1.00 95.19 134 ARG A C 1
ATOM 1057 O O . ARG A 1 134 ? 25.997 12.535 -37.798 1.00 95.19 134 ARG A O 1
ATOM 1064 N N . ARG A 1 135 ? 25.865 12.498 -35.556 1.00 96.00 135 ARG A N 1
ATOM 1065 C CA . ARG A 1 135 ? 26.655 13.717 -35.340 1.00 96.00 135 ARG A CA 1
ATOM 1066 C C . ARG A 1 135 ? 28.076 13.575 -35.883 1.00 96.00 135 ARG A C 1
ATOM 1068 O O . ARG A 1 135 ? 28.581 14.510 -36.487 1.00 96.00 135 ARG A O 1
ATOM 1075 N N . THR A 1 136 ? 28.710 12.416 -35.708 1.00 94.00 136 THR A N 1
ATOM 1076 C CA . THR A 1 136 ? 30.070 12.175 -36.213 1.00 94.00 136 THR A CA 1
ATOM 1077 C C . THR A 1 136 ? 30.146 12.106 -37.742 1.00 94.00 136 THR A C 1
ATOM 1079 O O . THR A 1 136 ? 31.175 12.486 -38.309 1.00 94.00 136 THR A O 1
ATOM 1082 N N . ASN A 1 137 ? 29.076 11.660 -38.402 1.00 94.94 137 ASN A N 1
ATOM 1083 C CA . ASN A 1 137 ? 28.982 11.579 -39.863 1.00 94.94 137 ASN A CA 1
ATOM 1084 C C . ASN A 1 137 ? 28.305 12.793 -40.519 1.00 94.94 137 ASN A C 1
ATOM 1086 O O . ASN A 1 137 ? 28.235 12.857 -41.748 1.00 94.94 137 ASN A O 1
ATOM 1090 N N . ALA A 1 138 ? 27.835 13.764 -39.734 1.00 93.88 138 ALA A N 1
ATOM 1091 C CA . ALA A 1 138 ? 27.181 14.960 -40.249 1.00 93.88 138 ALA A CA 1
ATOM 1092 C C . ALA A 1 138 ? 28.098 15.708 -41.234 1.00 93.88 138 ALA A C 1
ATOM 1094 O O . ALA A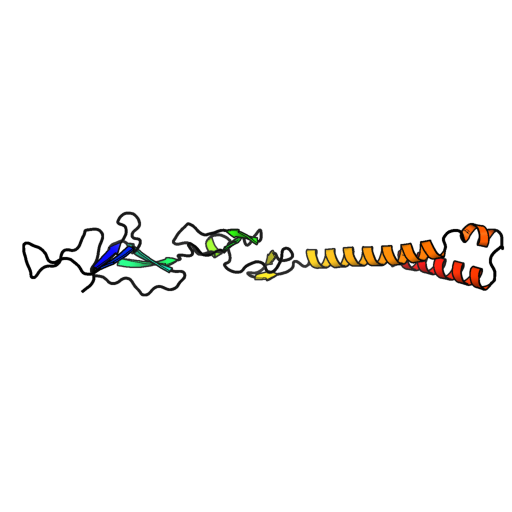 1 138 ? 29.263 15.965 -40.936 1.00 93.88 138 ALA A O 1
ATOM 1095 N N . GLY A 1 139 ? 27.579 16.017 -42.426 1.00 91.00 139 GLY A N 1
ATOM 1096 C CA . GLY A 1 139 ? 28.311 16.726 -43.485 1.00 91.00 139 GLY A CA 1
ATOM 1097 C C . GLY A 1 139 ? 29.408 15.921 -44.197 1.00 91.00 139 GLY A C 1
ATOM 1098 O O . GLY A 1 139 ? 29.996 16.422 -45.148 1.00 91.00 139 GLY A O 1
ATOM 1099 N N . LYS A 1 140 ? 29.686 14.673 -43.790 1.00 93.56 140 LYS A N 1
ATOM 1100 C CA . LYS A 1 140 ? 30.742 13.848 -44.408 1.00 93.56 140 LYS A CA 1
ATOM 1101 C C . LYS A 1 140 ? 30.283 13.062 -45.634 1.00 93.56 140 LYS A C 1
ATOM 1103 O O . LYS A 1 140 ? 31.136 12.603 -46.382 1.00 93.56 140 LYS A O 1
ATOM 1108 N N . ALA A 1 141 ? 28.976 12.904 -45.845 1.00 92.69 141 ALA A N 1
ATOM 1109 C CA . ALA A 1 141 ? 28.439 12.113 -46.954 1.00 92.69 141 ALA A CA 1
ATOM 1110 C C . ALA A 1 141 ? 28.826 12.697 -48.325 1.00 92.69 141 ALA A C 1
ATOM 1112 O O . ALA A 1 141 ? 29.387 11.980 -49.151 1.00 92.69 141 ALA A O 1
ATOM 1113 N N . ASP A 1 142 ? 28.615 14.000 -48.528 1.00 92.81 142 ASP A N 1
ATOM 1114 C CA . ASP A 1 142 ? 28.956 14.671 -49.789 1.00 92.81 142 ASP A CA 1
ATOM 1115 C C . ASP A 1 142 ? 30.474 14.763 -49.985 1.00 92.81 142 ASP A C 1
ATOM 1117 O O . ASP A 1 142 ? 30.979 14.492 -51.072 1.00 92.81 142 ASP A O 1
ATOM 1121 N N . ALA A 1 143 ? 31.222 15.062 -48.915 1.00 93.31 143 ALA A N 1
ATOM 1122 C CA . ALA A 1 143 ? 32.685 15.085 -48.949 1.00 93.31 143 ALA A CA 1
ATOM 1123 C C . ALA A 1 143 ? 33.274 13.707 -49.294 1.00 93.31 143 ALA A C 1
ATOM 1125 O O . ALA A 1 143 ? 34.225 13.616 -50.066 1.00 93.31 143 ALA A O 1
ATOM 1126 N N . TYR A 1 144 ? 32.693 12.630 -48.759 1.00 95.31 144 TYR A N 1
ATOM 1127 C CA . TYR A 1 144 ? 33.067 11.262 -49.105 1.00 95.31 144 TYR A CA 1
ATOM 1128 C C . TYR A 1 144 ? 32.752 10.948 -50.575 1.00 95.31 144 TYR A C 1
ATOM 1130 O O . TYR A 1 144 ? 33.617 10.436 -51.282 1.00 95.31 144 TYR A O 1
ATOM 1138 N N . ALA A 1 145 ? 31.549 11.289 -51.052 1.00 94.25 145 ALA A N 1
ATOM 1139 C CA . ALA A 1 145 ? 31.130 11.046 -52.435 1.00 94.25 145 ALA A CA 1
ATOM 1140 C C . ALA A 1 145 ? 31.975 11.820 -53.463 1.00 94.25 145 ALA A C 1
ATOM 1142 O O . ALA A 1 145 ? 32.266 11.299 -54.537 1.00 94.25 145 ALA A O 1
ATOM 1143 N N . ALA A 1 146 ? 32.403 13.036 -53.120 1.00 95.56 146 ALA A N 1
ATOM 1144 C CA . ALA A 1 146 ? 33.270 13.871 -53.947 1.00 95.56 146 ALA A CA 1
ATOM 1145 C C . ALA A 1 146 ? 34.770 13.519 -53.838 1.00 95.56 146 ALA A C 1
ATOM 1147 O O . ALA A 1 146 ? 35.585 14.149 -54.508 1.00 95.56 146 ALA A O 1
ATOM 1148 N N . GLY A 1 147 ? 35.154 12.549 -52.997 1.00 95.44 147 GLY A N 1
ATOM 1149 C CA . GLY A 1 147 ? 36.558 12.171 -52.791 1.00 95.44 147 GLY A CA 1
ATOM 1150 C C . GLY A 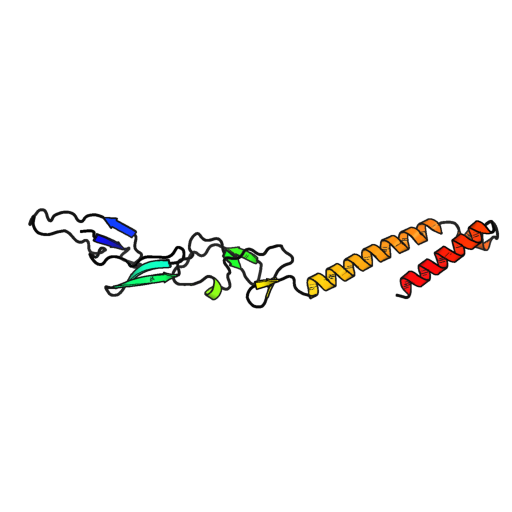1 147 ? 37.396 13.234 -52.070 1.00 95.44 147 GLY A C 1
ATOM 1151 O O . GLY A 1 147 ? 38.603 13.302 -52.270 1.00 95.44 147 GLY A O 1
ATOM 1152 N N . LEU A 1 148 ? 36.762 14.079 -51.251 1.00 96.19 148 LEU A N 1
ATOM 1153 C CA . LEU A 1 148 ? 37.389 15.207 -50.547 1.00 96.19 148 LEU A CA 1
ATOM 1154 C C . LEU A 1 148 ? 37.866 14.862 -49.125 1.00 96.19 148 LEU A C 1
ATOM 1156 O O . LEU A 1 148 ? 38.427 15.718 -48.444 1.00 96.19 148 LEU A O 1
ATOM 1160 N N . LEU A 1 149 ? 37.611 13.639 -48.651 1.00 95.06 149 LEU A N 1
ATOM 1161 C CA . LEU A 1 149 ? 38.111 13.152 -47.363 1.00 95.06 149 LEU A CA 1
ATOM 1162 C C . LEU A 1 149 ? 39.497 12.519 -47.524 1.00 95.06 149 LEU A C 1
ATOM 1164 O O . LEU A 1 149 ? 39.755 11.827 -48.506 1.00 95.06 149 LEU A O 1
ATOM 1168 N N . ASP A 1 150 ? 40.353 12.705 -46.523 1.00 95.75 150 ASP A N 1
ATOM 1169 C CA . ASP A 1 150 ? 41.609 11.968 -46.384 1.00 95.75 150 ASP A CA 1
ATOM 1170 C C . ASP A 1 150 ? 41.363 10.501 -45.976 1.00 95.75 150 ASP A C 1
ATOM 1172 O O . ASP A 1 150 ? 40.250 10.112 -45.606 1.00 95.75 150 ASP A O 1
ATOM 1176 N N . ASP A 1 151 ? 42.406 9.665 -46.015 1.00 95.50 151 ASP A N 1
ATOM 1177 C CA . ASP A 1 151 ? 42.295 8.228 -45.716 1.00 95.50 151 ASP A CA 1
ATOM 1178 C C . ASP A 1 151 ? 41.694 7.959 -44.325 1.00 95.50 151 ASP A C 1
ATOM 1180 O O . ASP A 1 151 ? 40.848 7.073 -44.151 1.00 95.50 151 ASP A O 1
ATOM 1184 N N . ALA A 1 152 ? 42.081 8.762 -43.329 1.00 94.31 152 ALA A N 1
ATOM 1185 C CA . ALA A 1 152 ? 41.550 8.676 -41.973 1.00 94.31 152 ALA A CA 1
ATOM 1186 C C . ALA A 1 152 ? 40.062 9.067 -41.912 1.00 94.31 152 ALA A C 1
ATOM 1188 O O . ALA A 1 152 ? 39.265 8.390 -41.252 1.00 94.31 152 ALA A O 1
ATOM 1189 N N . GLY A 1 153 ? 39.661 10.123 -42.622 1.00 93.75 153 GLY A N 1
ATOM 1190 C CA . GLY A 1 153 ? 38.279 10.573 -42.738 1.00 93.75 153 GLY A CA 1
ATOM 1191 C C . GLY A 1 153 ? 37.387 9.564 -43.458 1.00 93.75 153 GLY A C 1
ATOM 1192 O O . GLY A 1 153 ? 36.281 9.286 -42.985 1.00 93.75 153 GLY A O 1
ATOM 1193 N N . VAL A 1 154 ? 37.883 8.956 -44.540 1.00 95.88 154 VAL A N 1
ATOM 1194 C CA . VAL A 1 154 ? 37.221 7.856 -45.259 1.00 95.88 154 VAL A CA 1
ATOM 1195 C C . VAL A 1 154 ? 37.005 6.660 -44.335 1.00 95.88 154 VAL A C 1
ATOM 1197 O O . VAL A 1 154 ? 35.886 6.141 -44.249 1.00 95.88 154 VAL A O 1
ATOM 1200 N N . TYR A 1 155 ? 38.049 6.232 -43.622 1.00 95.75 155 TYR A N 1
ATOM 1201 C CA . TYR A 1 155 ? 37.963 5.124 -42.675 1.00 95.75 155 TYR A CA 1
ATOM 1202 C C . TYR A 1 155 ? 36.927 5.404 -41.579 1.00 95.75 155 TYR A C 1
ATOM 1204 O O . TYR A 1 155 ? 36.026 4.593 -41.350 1.00 95.75 155 TYR A O 1
ATOM 1212 N N . ALA A 1 156 ? 37.000 6.578 -40.945 1.00 93.75 156 ALA A N 1
ATOM 1213 C CA . ALA A 1 156 ? 36.082 6.960 -39.880 1.00 93.75 156 ALA A CA 1
ATOM 1214 C C . ALA A 1 156 ? 34.628 7.028 -40.371 1.00 93.75 156 ALA A C 1
ATOM 1216 O O . ALA A 1 156 ? 33.737 6.498 -39.708 1.00 93.75 156 ALA A O 1
ATOM 1217 N N . PHE A 1 157 ? 34.377 7.634 -41.535 1.00 96.19 157 PHE A N 1
ATOM 1218 C CA . PHE A 1 157 ? 33.034 7.725 -42.112 1.00 96.19 157 PHE A CA 1
ATOM 1219 C C . PHE A 1 157 ? 32.421 6.339 -42.361 1.00 96.19 157 PHE A C 1
ATOM 1221 O O . PHE A 1 157 ? 31.275 6.088 -41.969 1.00 96.19 157 PHE A O 1
ATOM 1228 N N . LYS A 1 158 ? 33.194 5.409 -42.942 1.00 96.25 158 LYS A N 1
ATOM 1229 C CA . LYS A 1 158 ? 32.760 4.021 -43.169 1.00 96.25 158 LYS A CA 1
ATOM 1230 C C . LYS A 1 158 ? 32.495 3.281 -41.860 1.00 96.25 158 LYS A C 1
ATOM 1232 O O . LYS A 1 158 ? 31.447 2.652 -41.729 1.00 96.25 158 LYS A O 1
ATOM 1237 N N . ALA A 1 159 ? 33.394 3.394 -40.882 1.00 97.19 159 ALA A N 1
ATOM 1238 C CA . ALA A 1 159 ? 33.260 2.726 -39.589 1.00 97.19 159 ALA A CA 1
ATOM 1239 C C . ALA A 1 159 ? 32.002 3.180 -38.828 1.00 97.19 159 ALA A C 1
ATOM 1241 O O . ALA A 1 159 ? 31.228 2.350 -38.352 1.00 97.19 159 ALA A O 1
ATOM 1242 N N . TRP A 1 160 ? 31.744 4.490 -38.768 1.00 96.75 160 TRP A N 1
ATOM 1243 C CA . TRP A 1 160 ? 30.541 5.023 -38.125 1.00 96.75 160 TRP A CA 1
ATOM 1244 C C . TRP A 1 160 ? 29.260 4.688 -38.896 1.00 96.75 160 TRP A C 1
ATOM 1246 O O . TRP A 1 160 ? 28.239 4.421 -38.266 1.00 96.75 160 TRP A O 1
ATOM 1256 N N . SER A 1 161 ? 29.308 4.627 -40.231 1.00 96.06 161 SER A N 1
ATOM 1257 C CA . SER A 1 161 ? 28.160 4.203 -41.048 1.00 96.06 161 SER A CA 1
ATOM 1258 C C . SER A 1 161 ? 27.820 2.726 -40.820 1.00 96.06 161 SER A C 1
ATOM 1260 O O . SER A 1 161 ? 26.655 2.378 -40.632 1.00 96.06 161 SER A O 1
ATOM 1262 N N . ALA A 1 162 ? 28.833 1.856 -40.754 1.00 96.19 162 ALA A N 1
ATOM 1263 C CA . ALA A 1 162 ? 28.653 0.444 -40.422 1.00 96.19 162 ALA A CA 1
ATOM 1264 C C . ALA A 1 162 ? 28.080 0.265 -39.007 1.00 96.19 162 ALA A C 1
ATOM 1266 O O . ALA A 1 162 ? 27.157 -0.521 -38.804 1.00 96.19 162 ALA A O 1
ATOM 1267 N N . TYR A 1 163 ? 28.568 1.047 -38.040 1.00 96.19 163 TYR A N 1
ATOM 1268 C CA . TYR A 1 163 ? 28.041 1.051 -36.677 1.00 96.19 163 TYR A CA 1
ATOM 1269 C C . TYR A 1 163 ? 26.563 1.472 -36.611 1.00 96.19 163 TYR A C 1
ATOM 1271 O O . TYR A 1 163 ? 25.788 0.856 -35.885 1.00 96.19 163 TYR A O 1
ATOM 1279 N N . GLN A 1 164 ? 26.136 2.469 -37.395 1.00 94.94 164 GLN A N 1
ATOM 1280 C CA . GLN A 1 164 ? 24.719 2.853 -37.475 1.00 94.94 164 GLN A CA 1
ATOM 1281 C C . GLN A 1 164 ? 23.837 1.717 -37.992 1.00 94.94 164 GLN A C 1
ATOM 1283 O O . GLN A 1 164 ? 22.761 1.498 -37.446 1.00 94.94 164 GLN A O 1
ATOM 1288 N N . MET A 1 165 ? 24.285 0.989 -39.017 1.00 95.31 165 MET A N 1
ATOM 1289 C CA . MET A 1 165 ? 23.543 -0.164 -39.536 1.00 95.31 165 MET A CA 1
ATOM 1290 C C . MET A 1 165 ? 23.473 -1.294 -38.508 1.00 95.31 165 MET A C 1
ATOM 1292 O O . MET A 1 165 ? 22.409 -1.872 -38.307 1.00 95.31 165 MET A O 1
ATOM 1296 N N . ALA A 1 166 ? 24.576 -1.555 -37.801 1.00 95.50 166 ALA A N 1
ATOM 1297 C CA . ALA A 1 166 ? 24.621 -2.567 -36.751 1.00 95.50 166 ALA A CA 1
ATOM 1298 C C . ALA A 1 166 ? 23.665 -2.259 -35.586 1.00 95.50 166 ALA A C 1
ATOM 1300 O O . ALA A 1 166 ? 23.042 -3.178 -35.071 1.00 95.50 166 ALA A O 1
ATOM 1301 N N . LEU A 1 167 ? 23.505 -0.984 -35.204 1.00 93.62 167 LEU A N 1
ATOM 1302 C CA . LEU A 1 167 ? 22.563 -0.578 -34.152 1.00 93.62 167 LEU A CA 1
ATOM 1303 C C . LEU A 1 167 ? 21.095 -0.866 -34.499 1.00 93.62 167 LEU A C 1
ATOM 1305 O O . LEU A 1 167 ? 20.291 -1.021 -33.591 1.00 93.62 167 LEU A O 1
ATOM 1309 N N . VAL A 1 168 ? 20.729 -0.878 -35.784 1.00 92.00 168 VAL A N 1
ATOM 1310 C CA . VAL A 1 168 ? 19.342 -1.110 -36.240 1.00 92.00 168 VAL A CA 1
ATOM 1311 C C . VAL A 1 168 ? 19.066 -2.597 -36.491 1.00 92.00 168 VAL A C 1
ATOM 1313 O O . VAL A 1 168 ? 17.914 -3.013 -36.532 1.00 92.00 168 VAL A O 1
ATOM 1316 N N . ALA A 1 169 ? 20.112 -3.403 -36.673 1.00 85.06 169 ALA A N 1
ATOM 1317 C CA . ALA A 1 169 ? 20.002 -4.833 -36.950 1.00 85.06 169 ALA A CA 1
ATOM 1318 C C . ALA A 1 169 ? 19.791 -5.706 -35.693 1.00 85.06 169 ALA A C 1
ATOM 1320 O O . ALA A 1 169 ? 19.646 -6.921 -35.827 1.00 85.06 169 ALA A O 1
ATOM 1321 N N . THR A 1 170 ? 19.808 -5.105 -34.499 1.00 60.59 170 THR A N 1
ATOM 1322 C CA . THR A 1 170 ? 19.584 -5.739 -33.185 1.00 60.59 170 THR A CA 1
ATOM 1323 C C . THR A 1 170 ? 18.188 -5.468 -32.660 1.00 60.59 170 THR A C 1
ATOM 1325 O O . THR A 1 170 ? 17.570 -6.421 -32.141 1.00 60.59 170 THR A O 1
#